Protein AF-A0A1E7FS14-F1 (afdb_monomer)

Structure (mmCIF, N/CA/C/O backbone):
data_AF-A0A1E7FS14-F1
#
_entry.id   AF-A0A1E7FS14-F1
#
loop_
_atom_site.group_PDB
_atom_site.id
_atom_site.type_symbol
_atom_site.label_atom_id
_atom_site.label_alt_id
_atom_site.label_comp_id
_atom_site.label_asym_id
_atom_site.label_entity_id
_atom_site.label_seq_id
_atom_site.pdbx_PDB_ins_code
_atom_site.Cartn_x
_atom_site.Cartn_y
_atom_site.Cartn_z
_atom_site.occupancy
_atom_site.B_iso_or_equiv
_atom_site.auth_seq_id
_atom_site.auth_comp_id
_atom_site.auth_asym_id
_atom_site.auth_atom_id
_atom_site.pdbx_PDB_model_num
ATOM 1 N N . TYR A 1 1 ? -4.850 -0.710 11.994 1.00 98.38 1 TYR A N 1
ATOM 2 C CA . TYR A 1 1 ? -4.415 -1.895 11.230 1.00 98.38 1 TYR A CA 1
ATOM 3 C C . TYR A 1 1 ? -3.418 -1.477 10.172 1.00 98.38 1 TYR A C 1
ATOM 5 O O . TYR A 1 1 ? -3.602 -0.432 9.563 1.00 98.38 1 TYR A O 1
ATOM 13 N N . LEU A 1 2 ? -2.357 -2.251 9.982 1.00 98.69 2 LEU A N 1
ATOM 14 C CA . LEU A 1 2 ? -1.350 -2.025 8.952 1.00 98.69 2 LEU A CA 1
ATOM 15 C C . LEU A 1 2 ? -1.555 -3.038 7.838 1.00 98.69 2 LEU A C 1
ATOM 17 O O . LEU A 1 2 ? -1.644 -4.230 8.117 1.00 98.69 2 LEU A O 1
ATOM 21 N N . LEU A 1 3 ? -1.605 -2.561 6.601 1.00 98.88 3 LEU A N 1
ATOM 22 C CA . LEU A 1 3 ? -1.538 -3.390 5.406 1.00 98.88 3 LEU A CA 1
ATOM 23 C C . LEU A 1 3 ? -0.178 -3.167 4.749 1.00 98.88 3 LEU A C 1
ATOM 25 O O . LEU A 1 3 ? 0.134 -2.035 4.377 1.00 98.88 3 LEU A O 1
ATOM 29 N N . ARG A 1 4 ? 0.618 -4.228 4.611 1.00 98.88 4 ARG A N 1
ATOM 30 C CA . ARG A 1 4 ? 1.901 -4.211 3.894 1.00 98.88 4 ARG A CA 1
ATOM 31 C C . ARG A 1 4 ? 1.795 -4.967 2.586 1.00 98.88 4 ARG A C 1
ATOM 33 O O . ARG A 1 4 ? 1.181 -6.0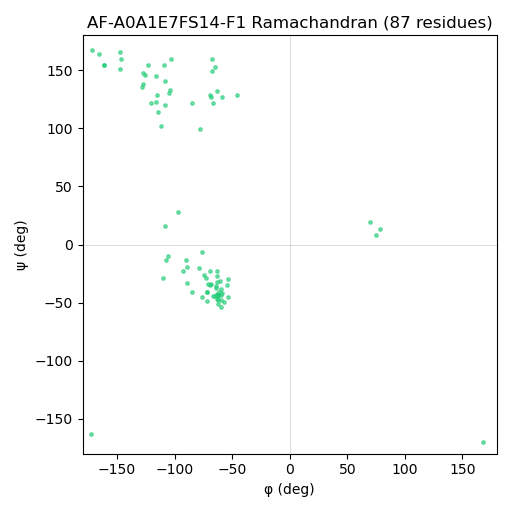27 2.559 1.00 98.88 4 ARG A O 1
ATOM 40 N N . TYR A 1 5 ? 2.428 -4.437 1.547 1.00 98.75 5 TYR A N 1
ATOM 41 C CA . TYR A 1 5 ? 2.567 -5.061 0.234 1.00 98.75 5 TYR A CA 1
ATOM 42 C C . TYR A 1 5 ? 4.022 -5.352 -0.092 1.00 98.75 5 TYR A C 1
ATOM 44 O O . TYR A 1 5 ? 4.882 -4.520 0.188 1.00 98.75 5 TYR A O 1
ATOM 52 N N . ASP A 1 6 ? 4.237 -6.462 -0.790 1.00 98.44 6 ASP A N 1
ATOM 53 C CA . ASP A 1 6 ? 5.451 -6.760 -1.544 1.00 98.44 6 ASP A CA 1
ATOM 54 C C . ASP A 1 6 ? 5.171 -6.555 -3.035 1.00 98.44 6 ASP A C 1
ATOM 56 O O . ASP A 1 6 ? 4.149 -7.015 -3.550 1.00 98.44 6 ASP A O 1
ATOM 60 N N . TYR A 1 7 ? 6.062 -5.860 -3.737 1.00 98.31 7 TYR A N 1
ATOM 61 C CA . TYR A 1 7 ? 5.948 -5.616 -5.172 1.00 98.31 7 TYR A CA 1
ATOM 62 C C . TYR A 1 7 ? 6.877 -6.504 -6.001 1.00 98.31 7 TYR A C 1
ATOM 64 O O . TYR A 1 7 ? 7.888 -7.024 -5.530 1.00 98.31 7 TYR A O 1
ATOM 72 N N . ILE A 1 8 ? 6.537 -6.648 -7.280 1.00 97.44 8 ILE A N 1
ATOM 73 C CA . ILE A 1 8 ? 7.437 -7.197 -8.300 1.00 97.44 8 ILE A CA 1
ATOM 74 C C . ILE A 1 8 ? 8.665 -6.289 -8.538 1.00 97.44 8 ILE A C 1
ATOM 76 O O . ILE A 1 8 ? 8.565 -5.069 -8.381 1.00 97.44 8 ILE A O 1
ATOM 80 N N . PRO A 1 9 ? 9.818 -6.836 -8.975 1.00 93.50 9 PRO A N 1
ATOM 81 C CA . PRO A 1 9 ? 11.034 -6.047 -9.210 1.00 93.50 9 PRO A CA 1
ATOM 82 C C . PRO A 1 9 ? 10.897 -4.934 -10.267 1.00 93.50 9 PRO A C 1
ATOM 84 O O . PRO A 1 9 ? 11.538 -3.893 -10.157 1.00 93.50 9 PRO A O 1
ATOM 87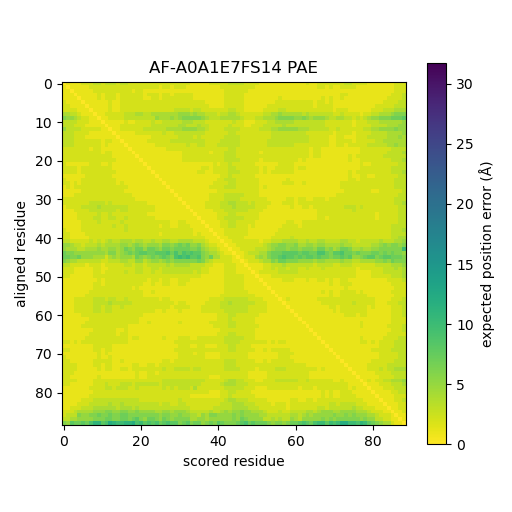 N N . ASP A 1 10 ? 10.057 -5.129 -11.286 1.00 93.44 10 ASP A N 1
ATOM 88 C CA . ASP A 1 10 ? 9.809 -4.217 -12.414 1.00 93.44 10 ASP A CA 1
ATOM 89 C C . ASP A 1 10 ? 8.562 -3.333 -12.211 1.00 93.44 10 ASP A C 1
ATOM 91 O O . ASP A 1 10 ? 7.920 -2.879 -13.164 1.00 93.44 10 ASP A O 1
ATOM 95 N N . VAL A 1 11 ? 8.220 -3.047 -10.948 1.00 96.62 11 VAL A N 1
ATOM 96 C CA . VAL A 1 11 ? 6.977 -2.361 -10.564 1.00 96.62 11 VAL A CA 1
ATOM 97 C C . VAL A 1 11 ? 6.765 -1.017 -11.256 1.00 96.62 11 VAL A C 1
ATOM 99 O O . VAL A 1 11 ? 5.624 -0.676 -11.549 1.00 96.62 11 VAL A O 1
ATOM 102 N N . LEU A 1 12 ? 7.817 -0.238 -11.531 1.00 95.56 12 LEU A N 1
ATOM 103 C CA . LEU A 1 12 ? 7.657 1.086 -12.143 1.00 95.56 12 LEU A CA 1
ATOM 104 C C . LEU A 1 12 ? 7.034 1.007 -13.539 1.00 95.56 12 LEU A C 1
ATOM 106 O O . LEU A 1 12 ? 6.132 1.782 -13.820 1.00 95.56 12 LEU A O 1
ATOM 110 N N . GLU A 1 13 ? 7.468 0.059 -14.368 1.00 94.88 13 GLU A N 1
ATOM 111 C CA . GLU A 1 13 ? 6.946 -0.119 -15.727 1.00 94.88 13 GLU A CA 1
ATOM 112 C C . GLU A 1 13 ? 5.570 -0.794 -15.703 1.00 94.88 13 GLU A C 1
ATOM 114 O O . GLU A 1 13 ? 4.631 -0.367 -16.374 1.00 94.88 13 GLU A O 1
ATOM 119 N N . LYS A 1 14 ? 5.422 -1.852 -14.898 1.00 96.75 14 LYS A N 1
ATOM 120 C CA . LYS A 1 14 ? 4.214 -2.686 -14.908 1.00 96.75 14 LYS A CA 1
ATOM 121 C C . LYS A 1 14 ? 3.009 -2.033 -14.243 1.00 96.75 14 LYS A C 1
ATOM 123 O O . LYS A 1 14 ? 1.876 -2.371 -14.581 1.00 96.75 14 LYS A O 1
ATOM 128 N N . ARG A 1 15 ? 3.223 -1.114 -13.296 1.00 96.94 15 ARG A N 1
ATOM 129 C CA . ARG A 1 15 ? 2.126 -0.492 -12.541 1.00 96.94 15 ARG A CA 1
ATOM 130 C C . ARG A 1 15 ? 1.404 0.615 -13.297 1.00 96.94 15 ARG A C 1
ATOM 132 O O . ARG A 1 15 ? 0.295 0.959 -12.900 1.00 96.94 15 ARG A O 1
ATOM 139 N N . ASP A 1 16 ? 2.024 1.204 -14.319 1.00 96.88 16 ASP A N 1
ATOM 140 C CA . ASP A 1 16 ? 1.539 2.438 -14.948 1.00 96.88 16 ASP A CA 1
ATOM 141 C C . ASP A 1 16 ? 0.072 2.367 -15.410 1.00 96.88 16 ASP A C 1
ATOM 143 O O . ASP A 1 16 ? -0.689 3.268 -15.046 1.00 96.88 16 ASP A O 1
ATOM 147 N N . PRO A 1 17 ? -0.396 1.289 -16.073 1.00 97.88 17 PRO A N 1
ATOM 148 C CA . PRO A 1 17 ? -1.802 1.163 -16.469 1.00 97.88 17 PRO A CA 1
ATOM 149 C C . PRO A 1 17 ? -2.791 1.107 -15.294 1.00 97.88 17 PRO A C 1
ATOM 151 O O . PRO A 1 17 ? -3.971 1.400 -15.459 1.00 97.88 17 PRO A O 1
ATOM 154 N N . TYR A 1 18 ? -2.327 0.713 -14.106 1.00 98.44 18 TYR A N 1
ATOM 155 C CA . TYR A 1 18 ? -3.163 0.441 -12.931 1.00 98.44 18 TYR A CA 1
ATOM 156 C C . TYR A 1 18 ? -3.036 1.514 -11.847 1.00 98.44 18 TYR A C 1
ATOM 158 O O . TYR A 1 18 ? -3.841 1.568 -10.915 1.00 98.44 18 TYR A O 1
ATOM 166 N N . ARG A 1 19 ? -2.022 2.379 -11.958 1.00 97.88 19 ARG A N 1
ATOM 167 C CA . ARG A 1 19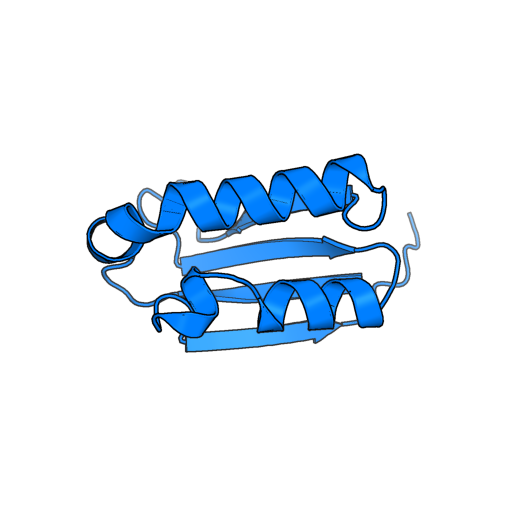 ? -1.640 3.348 -10.928 1.00 97.88 19 ARG A CA 1
ATOM 168 C C . ARG A 1 19 ? -2.747 4.339 -10.614 1.00 97.88 19 ARG A C 1
ATOM 170 O O . ARG A 1 19 ? -2.948 4.670 -9.448 1.00 97.88 19 ARG A O 1
ATOM 177 N N . GLU A 1 20 ? -3.457 4.813 -11.631 1.00 98.44 20 GLU A N 1
ATOM 178 C CA . GLU A 1 20 ? -4.569 5.740 -11.432 1.00 98.44 20 GLU A CA 1
ATOM 179 C C . GLU A 1 20 ? -5.690 5.091 -10.611 1.00 98.44 20 GLU A C 1
ATOM 181 O O . GLU A 1 20 ? -6.136 5.677 -9.626 1.00 98.44 20 GLU A O 1
ATOM 186 N N . GLY A 1 21 ? -6.077 3.858 -10.953 1.00 98.56 21 GLY A N 1
ATOM 187 C CA . GLY A 1 21 ? -7.099 3.104 -10.225 1.00 98.56 21 GLY A CA 1
ATOM 188 C C . GLY A 1 21 ? -6.696 2.812 -8.778 1.00 98.56 21 GLY A C 1
ATOM 189 O O . GLY A 1 21 ? -7.485 3.047 -7.867 1.00 98.56 21 GLY A O 1
ATOM 190 N N . HIS A 1 22 ? -5.449 2.387 -8.556 1.00 98.50 22 HIS A N 1
ATOM 191 C CA . HIS A 1 22 ? -4.882 2.171 -7.221 1.00 98.50 22 HIS A CA 1
ATOM 192 C C . HIS A 1 22 ? -4.951 3.440 -6.354 1.00 98.50 22 HIS A C 1
ATOM 194 O O . HIS A 1 22 ? -5.464 3.423 -5.236 1.00 98.50 22 HIS A O 1
ATOM 200 N N . LEU A 1 23 ? -4.499 4.581 -6.888 1.00 98.44 23 LEU A N 1
ATOM 201 C CA . LEU A 1 23 ? -4.548 5.855 -6.165 1.00 98.44 23 LEU A CA 1
ATOM 202 C C . LEU A 1 23 ? -5.982 6.365 -5.971 1.00 98.44 23 LEU A C 1
ATOM 204 O O . LEU A 1 23 ? -6.267 7.000 -4.957 1.00 98.44 23 LEU A O 1
ATOM 208 N N . GLY A 1 24 ? -6.875 6.120 -6.931 1.00 98.69 24 GLY A N 1
ATOM 209 C CA . GLY A 1 24 ? -8.296 6.444 -6.828 1.00 98.69 24 GLY A CA 1
ATOM 210 C C . GLY A 1 24 ? -8.968 5.688 -5.685 1.00 98.69 24 GLY A C 1
ATOM 211 O O . GLY A 1 24 ? -9.614 6.313 -4.846 1.00 98.69 24 GLY A O 1
ATOM 212 N N . LEU A 1 25 ? -8.734 4.376 -5.600 1.00 98.69 25 LEU A N 1
ATOM 213 C CA . LEU A 1 25 ? -9.228 3.528 -4.516 1.00 98.69 25 LEU A CA 1
ATOM 214 C C . LEU A 1 25 ? -8.700 4.006 -3.156 1.00 98.69 25 LEU A C 1
ATOM 216 O O . LEU A 1 25 ? -9.480 4.212 -2.230 1.00 98.69 25 LEU A O 1
ATOM 220 N N . ALA A 1 26 ? -7.394 4.269 -3.040 1.00 98.50 26 ALA A N 1
ATOM 221 C CA . ALA A 1 26 ? -6.801 4.746 -1.787 1.00 98.50 26 ALA A CA 1
ATOM 222 C C . ALA A 1 26 ? -7.427 6.070 -1.326 1.00 98.50 26 ALA A C 1
ATOM 224 O O . ALA A 1 26 ? -7.746 6.241 -0.151 1.00 98.50 26 ALA A O 1
ATOM 225 N N . LYS A 1 27 ? -7.661 6.999 -2.262 1.00 98.69 27 LYS A N 1
ATOM 226 C CA . LYS A 1 27 ? -8.327 8.277 -1.974 1.00 98.69 27 LYS A CA 1
ATOM 227 C C . LYS A 1 27 ? -9.769 8.099 -1.503 1.00 98.69 27 LYS A C 1
ATOM 229 O O . LYS A 1 27 ? -10.183 8.854 -0.632 1.00 98.69 27 LYS A O 1
ATOM 234 N N . GLN A 1 28 ? -10.517 7.139 -2.052 1.00 98.75 28 GLN A N 1
ATOM 235 C CA . GLN A 1 28 ? -11.882 6.843 -1.602 1.00 98.75 28 GLN A CA 1
ATOM 236 C C . GLN A 1 28 ? -11.888 6.380 -0.143 1.00 98.75 28 GLN A C 1
ATOM 238 O O . GLN A 1 28 ? -12.552 6.995 0.682 1.00 98.75 28 GLN A O 1
ATOM 243 N N . PHE A 1 29 ? -11.058 5.394 0.207 1.00 98.69 29 PHE A N 1
ATOM 244 C CA . PHE A 1 29 ? -10.967 4.903 1.588 1.00 98.69 29 PHE A CA 1
ATOM 245 C C . PHE A 1 29 ? -10.470 5.978 2.569 1.00 98.69 29 PHE A C 1
ATOM 247 O O . PHE A 1 29 ? -10.889 6.005 3.725 1.00 98.69 29 PHE A O 1
ATOM 254 N N . ILE A 1 30 ? -9.597 6.889 2.120 1.00 98.56 30 ILE A N 1
ATOM 255 C CA . ILE A 1 30 ? -9.195 8.055 2.920 1.00 98.56 30 ILE A CA 1
ATOM 256 C C . ILE A 1 30 ? -10.367 9.021 3.123 1.00 98.56 30 ILE A C 1
ATOM 258 O O . ILE A 1 30 ? -10.580 9.494 4.238 1.00 98.56 30 ILE A O 1
ATOM 262 N N . ALA A 1 31 ? -11.138 9.312 2.074 1.00 98.50 31 ALA A N 1
ATOM 263 C CA . ALA A 1 31 ? -12.302 10.191 2.163 1.00 98.50 31 ALA A CA 1
ATOM 264 C C . ALA A 1 31 ? -13.402 9.618 3.073 1.00 98.50 31 ALA A C 1
ATOM 266 O O . ALA A 1 31 ? -14.031 10.371 3.815 1.00 98.50 31 ALA A O 1
ATOM 267 N N . ASP A 1 32 ? -13.576 8.297 3.064 1.00 98.25 32 ASP A N 1
ATOM 268 C CA . ASP A 1 32 ? -14.516 7.578 3.929 1.00 98.25 32 ASP A CA 1
ATOM 269 C C . ASP A 1 32 ? -14.012 7.447 5.380 1.00 98.25 32 ASP A C 1
ATOM 271 O O . ASP A 1 32 ? -14.738 6.984 6.260 1.00 98.25 32 ASP A O 1
ATOM 275 N N . GLY A 1 33 ? -12.768 7.856 5.650 1.00 98.44 33 GLY A N 1
ATOM 276 C CA . GLY A 1 33 ? -12.150 7.814 6.974 1.00 98.44 33 GLY A CA 1
ATOM 277 C C . GLY A 1 33 ? -11.733 6.417 7.434 1.00 98.44 33 GLY A C 1
ATOM 278 O O . GLY A 1 33 ? -11.337 6.260 8.587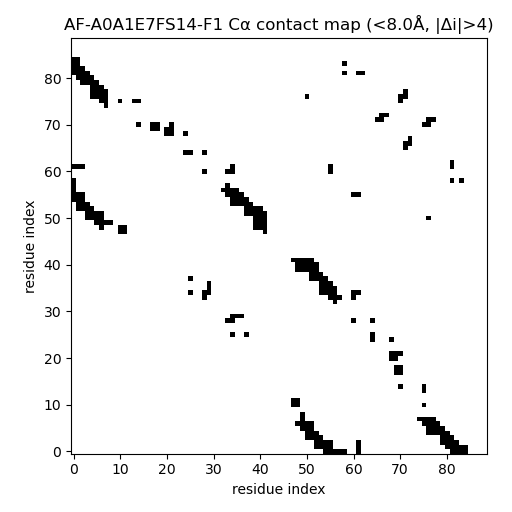 1.00 98.44 33 GLY A O 1
ATOM 279 N N . THR A 1 34 ? -11.796 5.409 6.559 1.00 98.56 34 THR A N 1
ATOM 280 C CA . THR A 1 34 ? -11.429 4.020 6.876 1.00 98.56 34 THR A CA 1
ATOM 281 C C . THR A 1 34 ? -9.950 3.721 6.623 1.00 98.56 34 THR A C 1
ATOM 283 O O . THR A 1 34 ? -9.389 2.791 7.208 1.00 98.56 34 THR A O 1
ATOM 286 N N . CYS A 1 35 ? -9.281 4.545 5.811 1.00 98.69 35 CYS A N 1
ATOM 287 C CA . CYS A 1 35 ? -7.827 4.592 5.657 1.00 98.69 35 CYS A CA 1
ATOM 288 C C . CYS A 1 35 ? -7.290 5.943 6.146 1.00 98.69 35 CYS A C 1
ATOM 290 O O . CYS A 1 35 ? -7.733 6.997 5.711 1.00 98.69 35 CYS A O 1
ATOM 292 N N . LEU A 1 36 ? -6.294 5.932 7.025 1.00 98.25 36 LEU A N 1
ATOM 293 C CA . LEU A 1 36 ? -5.673 7.142 7.562 1.00 98.25 36 LEU A CA 1
ATOM 294 C C . LEU A 1 36 ? -4.573 7.675 6.637 1.00 98.25 36 LEU A C 1
ATOM 296 O O . LEU A 1 36 ? -4.451 8.883 6.443 1.00 98.25 36 LEU A O 1
ATOM 300 N N . SER A 1 37 ? -3.756 6.785 6.070 1.00 98.31 37 SER A N 1
ATOM 301 C CA . SER A 1 37 ? -2.676 7.139 5.144 1.00 98.31 37 SER A CA 1
ATOM 302 C C . SER A 1 37 ? -2.147 5.911 4.405 1.00 98.31 37 SER A C 1
ATOM 304 O O . SER A 1 37 ? -2.367 4.773 4.823 1.00 98.31 37 SER A O 1
ATOM 306 N N . GLY A 1 38 ? -1.418 6.141 3.314 1.00 98.19 38 GLY A N 1
ATOM 307 C CA . GLY A 1 38 ? -0.704 5.086 2.607 1.00 98.19 38 GLY A CA 1
ATOM 308 C C . GLY A 1 38 ? 0.387 5.618 1.691 1.00 98.19 38 GLY A C 1
ATOM 309 O O . GLY A 1 38 ? 0.326 6.762 1.235 1.00 98.19 38 GLY A O 1
ATOM 310 N N . GLY A 1 39 ? 1.399 4.795 1.426 1.00 97.94 39 GLY A N 1
ATOM 311 C CA . GLY A 1 39 ? 2.525 5.178 0.582 1.00 97.94 39 GLY A CA 1
ATOM 312 C C . GLY A 1 39 ? 3.477 4.027 0.254 1.00 97.94 39 GLY A C 1
ATOM 313 O O . GLY A 1 39 ? 3.391 2.958 0.860 1.00 97.94 39 GLY A O 1
ATOM 314 N N . PRO A 1 40 ? 4.380 4.225 -0.724 1.00 97.69 40 PRO A N 1
ATOM 315 C CA . PRO A 1 40 ? 5.378 3.227 -1.089 1.00 97.69 40 PRO A CA 1
ATOM 316 C C . PRO A 1 40 ? 6.401 3.015 0.036 1.00 97.69 40 PRO A C 1
ATOM 318 O O . PRO A 1 40 ? 6.744 3.950 0.758 1.00 97.69 40 PRO A O 1
ATOM 321 N N . THR A 1 41 ? 6.926 1.797 0.135 1.00 97.94 41 THR A N 1
ATOM 322 C CA . THR A 1 41 ? 8.003 1.409 1.054 1.00 97.94 41 THR A CA 1
ATOM 323 C C . THR A 1 41 ? 9.187 0.825 0.294 1.00 97.94 41 THR A C 1
ATOM 325 O O . THR A 1 41 ? 9.038 0.290 -0.809 1.00 97.94 41 THR A O 1
ATOM 328 N N . GLY A 1 42 ? 10.364 0.930 0.901 1.00 95.69 42 GLY A N 1
ATOM 329 C CA . GLY A 1 42 ? 11.627 0.418 0.390 1.00 95.69 42 GLY A CA 1
ATOM 330 C C . GLY A 1 42 ? 12.797 0.972 1.193 1.00 95.69 42 GLY A C 1
ATOM 331 O O . GLY A 1 42 ? 12.600 1.585 2.246 1.00 95.69 42 GLY A O 1
ATOM 332 N N . ASP A 1 43 ? 14.005 0.734 0.694 1.00 94.50 43 ASP A N 1
ATOM 333 C CA . ASP A 1 43 ? 15.228 1.183 1.349 1.00 94.50 43 ASP A CA 1
ATOM 334 C C . ASP A 1 43 ? 15.368 2.711 1.335 1.00 94.50 43 ASP A C 1
ATOM 336 O O . ASP A 1 43 ? 14.764 3.434 0.539 1.00 94.50 43 ASP A O 1
ATOM 340 N N . VAL A 1 44 ? 16.199 3.229 2.236 1.00 92.94 44 VAL A N 1
ATOM 341 C CA . VAL A 1 44 ? 16.479 4.665 2.314 1.00 92.94 44 VAL A CA 1
ATOM 342 C C . VAL A 1 44 ? 17.054 5.157 0.983 1.00 92.94 44 VAL A C 1
ATOM 344 O O . VAL A 1 44 ? 18.043 4.623 0.492 1.00 92.94 44 VAL A O 1
ATOM 347 N N . GLY A 1 45 ? 16.445 6.202 0.414 1.00 91.94 45 GLY A N 1
ATOM 348 C CA . GLY A 1 45 ? 16.861 6.757 -0.880 1.00 91.94 45 GLY A CA 1
ATOM 349 C C . GLY A 1 45 ? 16.391 5.954 -2.097 1.00 91.94 45 GLY A C 1
ATOM 350 O O . GLY A 1 45 ? 16.885 6.188 -3.193 1.00 91.94 45 GLY A O 1
ATOM 351 N N . MET A 1 46 ? 15.449 5.025 -1.915 1.00 91.50 46 MET A N 1
ATOM 352 C CA . MET A 1 46 ? 14.822 4.236 -2.977 1.00 91.50 46 MET A CA 1
ATOM 353 C C . MET A 1 46 ? 14.388 5.059 -4.204 1.00 91.50 46 MET A C 1
ATOM 355 O O . MET A 1 46 ? 13.608 6.006 -4.103 1.00 91.50 46 MET A O 1
ATOM 359 N N . GLU A 1 47 ? 14.809 4.612 -5.386 1.00 93.06 47 GLU A N 1
ATOM 360 C CA . GLU A 1 47 ? 14.230 5.039 -6.669 1.00 93.06 47 GLU A CA 1
ATOM 361 C C . GLU A 1 47 ? 13.059 4.131 -7.082 1.00 93.06 47 GLU A C 1
ATOM 363 O O . GLU A 1 47 ? 12.073 4.584 -7.668 1.00 93.06 47 GLU A O 1
ATOM 368 N N . ILE A 1 48 ? 13.142 2.843 -6.725 1.00 95.06 48 ILE A N 1
ATOM 369 C CA . ILE A 1 48 ? 12.158 1.808 -7.052 1.00 95.06 48 ILE A CA 1
ATOM 370 C C . ILE A 1 48 ? 11.527 1.285 -5.753 1.00 95.06 48 ILE A C 1
ATOM 372 O O . ILE A 1 48 ? 12.246 0.799 -4.879 1.00 95.06 48 ILE A O 1
ATOM 376 N N . PRO A 1 49 ? 10.193 1.356 -5.602 1.00 97.00 49 PRO A N 1
ATOM 377 C CA . PRO A 1 49 ? 9.492 0.741 -4.481 1.00 97.00 49 PRO A CA 1
ATOM 378 C C . PRO A 1 49 ? 9.6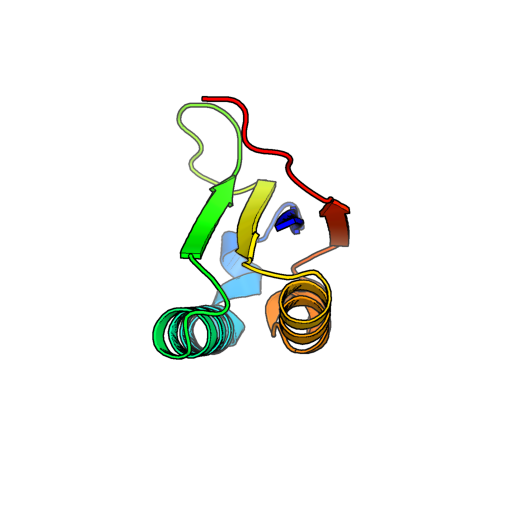04 -0.775 -4.44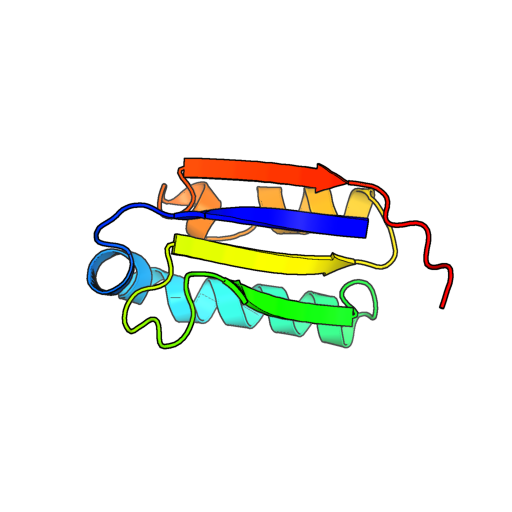3 1.00 97.00 49 PRO A C 1
ATOM 380 O O . PRO A 1 49 ? 9.327 -1.427 -5.440 1.00 97.00 49 PRO A O 1
ATOM 383 N N . SER A 1 50 ? 9.924 -1.329 -3.274 1.00 97.25 50 SER A N 1
ATOM 384 C CA . SER A 1 50 ? 9.805 -2.770 -3.021 1.00 97.25 50 SER A CA 1
ATOM 385 C C . SER A 1 50 ? 8.430 -3.149 -2.472 1.00 97.25 50 SER A C 1
ATOM 387 O O . SER A 1 50 ? 8.083 -4.325 -2.464 1.00 97.25 50 SER A O 1
ATOM 389 N N . GLY A 1 51 ? 7.631 -2.168 -2.044 1.00 98.06 51 GLY A N 1
ATOM 390 C CA . GLY A 1 51 ? 6.311 -2.412 -1.481 1.00 98.06 51 GLY A CA 1
ATOM 391 C C . GLY A 1 51 ? 5.499 -1.148 -1.226 1.00 98.06 51 GLY A C 1
ATOM 392 O O . GLY A 1 51 ? 5.802 -0.060 -1.733 1.00 98.06 51 GLY A O 1
ATOM 393 N N . ALA A 1 52 ? 4.468 -1.294 -0.401 1.00 98.62 52 ALA A N 1
ATOM 394 C CA . ALA A 1 52 ? 3.708 -0.189 0.169 1.00 98.62 52 ALA A CA 1
ATOM 395 C C . ALA A 1 52 ? 3.202 -0.518 1.576 1.00 98.62 52 ALA A C 1
ATOM 397 O O . ALA A 1 52 ? 3.085 -1.682 1.959 1.00 98.62 52 ALA A O 1
ATOM 398 N N . LEU A 1 53 ? 2.878 0.530 2.329 1.00 98.75 53 LEU A N 1
ATOM 399 C CA . LEU A 1 53 ? 2.250 0.454 3.640 1.00 98.75 53 LEU A CA 1
ATOM 400 C C . LEU A 1 53 ? 1.019 1.355 3.659 1.00 98.75 53 LEU A C 1
ATOM 402 O O . LEU A 1 53 ? 1.090 2.509 3.235 1.00 98.75 53 LEU A O 1
ATOM 406 N N . PHE A 1 54 ? -0.075 0.841 4.206 1.00 98.81 54 PHE A N 1
ATOM 407 C CA . PHE A 1 54 ? -1.307 1.581 4.460 1.00 98.81 54 PHE A CA 1
ATOM 408 C C . PHE A 1 54 ? -1.741 1.406 5.916 1.00 98.81 54 PHE A C 1
ATOM 410 O O . PHE A 1 54 ? -1.528 0.349 6.515 1.00 98.81 54 PHE A O 1
ATOM 417 N N . ILE A 1 55 ? -2.370 2.438 6.476 1.00 98.69 55 ILE A N 1
ATOM 418 C CA . ILE A 1 55 ? -2.888 2.455 7.845 1.00 98.69 55 ILE A CA 1
ATOM 419 C C . ILE A 1 55 ? -4.412 2.555 7.783 1.00 98.69 55 ILE A C 1
ATOM 421 O O . ILE A 1 55 ? -4.942 3.579 7.372 1.00 98.69 55 ILE A O 1
ATOM 425 N N . PHE A 1 56 ? -5.112 1.517 8.230 1.00 98.75 56 PHE A N 1
ATOM 426 C CA . PHE A 1 56 ? -6.576 1.442 8.274 1.00 98.75 56 PHE A CA 1
ATOM 427 C C . PHE A 1 56 ? -7.115 1.508 9.703 1.00 98.75 56 PHE A C 1
ATOM 429 O O . PHE A 1 56 ? -6.439 1.100 10.655 1.00 98.75 56 PHE A O 1
ATOM 436 N N . THR A 1 57 ? -8.353 1.973 9.852 1.00 98.19 57 THR A N 1
ATOM 437 C CA . THR A 1 57 ? -9.061 2.044 11.141 1.00 98.19 57 THR A CA 1
ATOM 438 C C . THR A 1 57 ? -9.501 0.679 11.657 1.00 98.19 57 THR A C 1
ATOM 440 O O . THR A 1 57 ? -9.550 0.467 12.865 1.00 98.19 57 THR A O 1
ATOM 443 N N . ASP A 1 58 ? -9.766 -0.267 10.759 1.00 98.31 58 ASP A N 1
ATOM 444 C CA . ASP A 1 58 ? -10.255 -1.607 11.079 1.00 98.31 58 ASP A CA 1
ATOM 445 C C . ASP A 1 58 ? -9.731 -2.661 10.081 1.00 98.31 58 ASP A C 1
ATOM 447 O O . ASP A 1 58 ? -9.179 -2.335 9.025 1.00 98.31 58 ASP A O 1
ATOM 451 N N . ALA A 1 59 ? -9.862 -3.940 10.444 1.00 98.38 59 ALA A N 1
ATOM 452 C CA . ALA A 1 59 ? -9.361 -5.056 9.643 1.00 98.38 59 ALA A CA 1
ATOM 453 C C . ALA A 1 59 ? -10.163 -5.284 8.354 1.00 98.38 59 ALA A C 1
ATOM 455 O O . ALA A 1 59 ? -9.593 -5.711 7.351 1.00 98.38 59 ALA A O 1
ATOM 456 N N . GLU A 1 60 ? -11.473 -5.039 8.376 1.00 98.69 60 GLU A N 1
ATOM 457 C CA . GLU A 1 60 ? -12.355 -5.329 7.244 1.00 98.69 60 GLU A CA 1
ATOM 458 C C . GLU A 1 60 ? -12.117 -4.339 6.105 1.00 98.69 60 GLU A C 1
ATOM 460 O O . GLU A 1 60 ? -11.986 -4.752 4.956 1.00 98.69 60 GLU A O 1
ATOM 465 N N . SER A 1 61 ? -11.923 -3.062 6.427 1.00 98.69 61 SER A N 1
ATOM 466 C CA . SER A 1 61 ? -11.516 -2.028 5.477 1.00 98.69 61 SER A CA 1
ATOM 467 C C . SER A 1 61 ? -10.171 -2.355 4.820 1.00 98.69 61 SER A C 1
ATOM 469 O O . SER A 1 61 ? -10.048 -2.261 3.599 1.00 98.69 61 SER A O 1
ATOM 471 N N . ALA A 1 62 ? -9.180 -2.826 5.589 1.00 98.75 62 ALA A N 1
ATOM 472 C CA . ALA A 1 62 ? -7.887 -3.247 5.039 1.00 98.75 62 ALA A CA 1
ATOM 473 C C . ALA A 1 62 ? -8.020 -4.444 4.077 1.00 98.75 62 ALA A C 1
ATOM 475 O O . ALA A 1 62 ? -7.423 -4.444 2.998 1.00 98.75 62 ALA A O 1
ATOM 476 N N . LYS A 1 63 ? -8.825 -5.454 4.440 1.00 98.75 63 LYS A N 1
ATOM 477 C CA . LYS A 1 63 ? -9.099 -6.624 3.587 1.00 98.75 63 LYS A CA 1
ATOM 478 C C . LYS A 1 63 ? -9.848 -6.230 2.316 1.00 98.75 63 LYS A C 1
ATOM 480 O O . LYS A 1 63 ? -9.488 -6.688 1.235 1.00 98.75 63 LYS A O 1
ATOM 485 N N . ALA A 1 64 ? -10.866 -5.380 2.438 1.00 98.75 64 ALA A N 1
ATOM 486 C CA . ALA A 1 64 ? -11.667 -4.908 1.314 1.00 98.75 64 ALA A CA 1
ATOM 487 C C . ALA A 1 64 ? -10.823 -4.098 0.324 1.00 98.75 64 ALA A C 1
ATOM 489 O O . ALA A 1 64 ? -10.925 -4.314 -0.886 1.00 98.75 64 ALA A O 1
ATOM 490 N N . TYR A 1 65 ? -9.952 -3.223 0.837 1.00 98.75 65 TYR A N 1
ATOM 491 C CA . TYR A 1 65 ? -8.990 -2.490 0.025 1.00 98.75 65 TYR A CA 1
ATOM 492 C C . TYR A 1 65 ? -8.057 -3.451 -0.719 1.00 98.75 65 TYR A C 1
ATOM 494 O O . TYR A 1 65 ? -7.998 -3.411 -1.944 1.00 98.75 65 TYR A O 1
ATOM 502 N N . ALA A 1 66 ? -7.402 -4.379 -0.009 1.00 98.69 66 ALA A N 1
ATOM 503 C CA . ALA A 1 66 ? -6.481 -5.332 -0.628 1.00 98.69 66 ALA A CA 1
ATOM 504 C C . ALA A 1 66 ? -7.148 -6.225 -1.684 1.00 98.69 66 ALA A C 1
ATOM 506 O O . ALA A 1 66 ? -6.557 -6.481 -2.728 1.00 98.69 66 ALA A O 1
ATOM 507 N N . ALA A 1 67 ? -8.388 -6.659 -1.452 1.00 98.56 67 ALA A N 1
ATOM 508 C CA . ALA A 1 67 ? -9.143 -7.462 -2.411 1.00 98.56 67 ALA A CA 1
ATOM 509 C C . ALA A 1 67 ? -9.562 -6.682 -3.671 1.00 98.56 67 ALA A C 1
ATOM 511 O O . ALA A 1 67 ? -9.827 -7.296 -4.703 1.00 98.56 67 ALA A O 1
ATOM 512 N N . SER A 1 68 ? -9.634 -5.351 -3.589 1.00 98.50 68 SER A N 1
ATOM 513 C CA . SER A 1 68 ? -10.108 -4.480 -4.675 1.00 98.50 68 SER A CA 1
ATOM 514 C C . SER A 1 68 ? -8.982 -3.715 -5.374 1.00 98.50 68 SER A C 1
ATOM 516 O O . SER A 1 68 ? -9.222 -3.080 -6.401 1.00 98.50 68 SER A O 1
ATOM 518 N N . ASP A 1 69 ? -7.765 -3.744 -4.830 1.00 98.75 69 ASP A N 1
ATOM 519 C CA . ASP A 1 69 ? -6.637 -2.974 -5.341 1.00 98.75 69 ASP A CA 1
ATOM 520 C C . ASP A 1 69 ? -6.207 -3.477 -6.735 1.00 98.75 69 ASP A C 1
ATOM 522 O O . ASP A 1 69 ? -5.820 -4.644 -6.881 1.00 98.75 69 ASP A O 1
ATOM 526 N N . PRO A 1 70 ? -6.204 -2.615 -7.774 1.00 98.62 70 PRO A N 1
ATOM 527 C CA . PRO A 1 70 ? -5.721 -2.971 -9.104 1.00 98.62 70 PRO A CA 1
ATOM 528 C C . PRO A 1 70 ? -4.304 -3.548 -9.124 1.00 98.62 70 PRO A C 1
ATOM 530 O O . PRO A 1 70 ? -4.005 -4.375 -9.984 1.00 98.6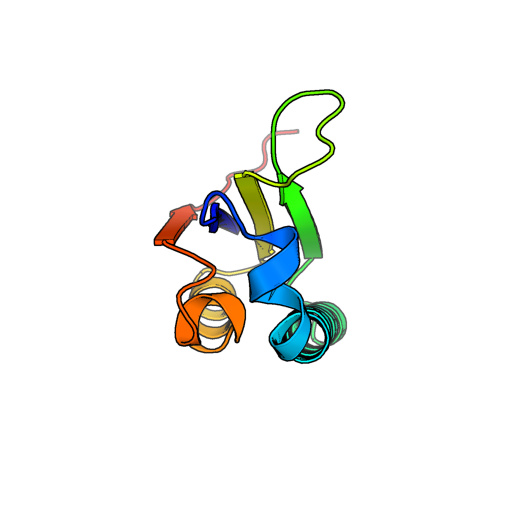2 70 PRO A O 1
ATOM 533 N N . TYR A 1 71 ? -3.430 -3.157 -8.196 1.00 98.62 71 TYR A N 1
ATOM 534 C CA . TYR A 1 71 ? -2.095 -3.738 -8.094 1.00 98.62 71 TYR A CA 1
ATOM 535 C C . TYR A 1 71 ? -2.122 -5.193 -7.615 1.00 98.62 71 TYR A C 1
ATOM 537 O O . TYR A 1 71 ? -1.325 -5.996 -8.095 1.00 98.62 71 TYR A O 1
ATOM 545 N N . VAL A 1 72 ? -3.047 -5.561 -6.727 1.00 98.56 72 VAL A N 1
ATOM 546 C CA . VAL A 1 72 ? -3.239 -6.955 -6.293 1.00 98.56 72 VAL A CA 1
ATOM 547 C C . VAL A 1 72 ? -3.861 -7.773 -7.420 1.00 98.56 72 VAL A C 1
ATOM 549 O O . VAL A 1 72 ? -3.335 -8.821 -7.790 1.00 98.56 72 VAL A O 1
ATOM 552 N N . LEU A 1 73 ? -4.933 -7.263 -8.031 1.00 98.44 73 LEU A N 1
ATOM 553 C CA . LEU A 1 73 ? -5.668 -7.968 -9.086 1.00 98.44 73 LEU A CA 1
ATOM 554 C C . LEU A 1 73 ? -4.832 -8.230 -10.349 1.00 98.44 73 LEU A C 1
ATOM 556 O O . LEU A 1 73 ? -5.096 -9.196 -11.062 1.00 98.44 73 LEU A O 1
ATOM 560 N N . ASN A 1 74 ? -3.827 -7.392 -10.620 1.00 98.31 74 ASN A N 1
ATOM 561 C CA . ASN A 1 74 ? -2.974 -7.497 -11.808 1.00 98.31 74 ASN A CA 1
ATOM 562 C C . ASN A 1 74 ? -1.544 -7.970 -11.495 1.00 98.31 74 ASN A C 1
ATOM 564 O O . ASN A 1 74 ? -0.654 -7.820 -12.330 1.00 98.31 74 ASN A O 1
ATOM 568 N N . GLY A 1 75 ? -1.311 -8.541 -10.307 1.00 97.44 75 GLY A N 1
ATOM 569 C CA . GLY A 1 75 ? -0.040 -9.188 -9.960 1.00 97.44 75 GLY A CA 1
ATOM 570 C C . GLY A 1 75 ? 1.149 -8.239 -9.788 1.00 97.44 75 GLY A C 1
ATOM 571 O O . GLY A 1 75 ? 2.292 -8.682 -9.844 1.00 97.44 75 GLY A O 1
ATOM 572 N N . ILE A 1 76 ? 0.898 -6.944 -9.577 1.00 98.50 76 ILE A N 1
ATOM 573 C CA . ILE A 1 76 ? 1.931 -5.982 -9.168 1.00 98.50 76 ILE A CA 1
ATOM 574 C C . ILE A 1 76 ? 2.323 -6.232 -7.711 1.00 98.50 76 ILE A C 1
ATOM 576 O O . ILE A 1 76 ? 3.506 -6.184 -7.376 1.00 98.50 76 ILE A O 1
ATOM 580 N N . VAL A 1 77 ? 1.332 -6.521 -6.862 1.00 98.56 77 VAL A N 1
ATOM 581 C CA . VAL A 1 77 ? 1.535 -7.024 -5.500 1.00 98.56 77 VAL A CA 1
ATOM 582 C C . VAL A 1 77 ? 1.699 -8.538 -5.553 1.00 98.56 77 VAL A C 1
ATOM 584 O O . VAL A 1 77 ? 0.806 -9.244 -6.018 1.00 98.56 77 VAL A O 1
ATOM 587 N N . THR A 1 78 ? 2.824 -9.040 -5.053 1.00 97.44 78 THR A N 1
ATOM 588 C CA . THR A 1 78 ? 3.138 -10.477 -4.988 1.00 97.44 78 THR A CA 1
ATOM 589 C C . THR A 1 78 ? 2.727 -11.108 -3.660 1.00 97.44 78 THR A C 1
ATOM 591 O O . THR A 1 78 ? 2.492 -12.314 -3.598 1.00 97.44 78 THR A O 1
ATOM 594 N N . GLY A 1 79 ? 2.596 -10.297 -2.610 1.00 97.25 79 GLY A N 1
ATOM 595 C CA . GLY A 1 79 ? 2.193 -10.716 -1.273 1.00 97.25 79 GLY A CA 1
ATOM 596 C C . GLY A 1 79 ? 1.699 -9.537 -0.441 1.00 97.25 79 GLY A C 1
ATOM 597 O O . GLY A 1 79 ? 2.047 -8.386 -0.706 1.00 97.25 79 GLY A O 1
ATOM 598 N N . HIS A 1 80 ? 0.848 -9.816 0.550 1.00 98.38 80 HIS A N 1
ATOM 599 C CA . HIS A 1 80 ? 0.428 -8.807 1.515 1.00 98.38 80 HIS A CA 1
ATOM 600 C C . HIS A 1 80 ? 0.167 -9.384 2.907 1.00 98.38 80 HIS A C 1
ATOM 602 O O . HIS A 1 80 ? -0.248 -10.536 3.041 1.00 98.38 80 HIS A O 1
ATOM 608 N N . THR A 1 81 ? 0.358 -8.562 3.940 1.00 98.62 81 THR A N 1
ATOM 609 C CA . THR A 1 81 ? -0.006 -8.884 5.330 1.00 98.62 81 THR A CA 1
ATOM 610 C C . 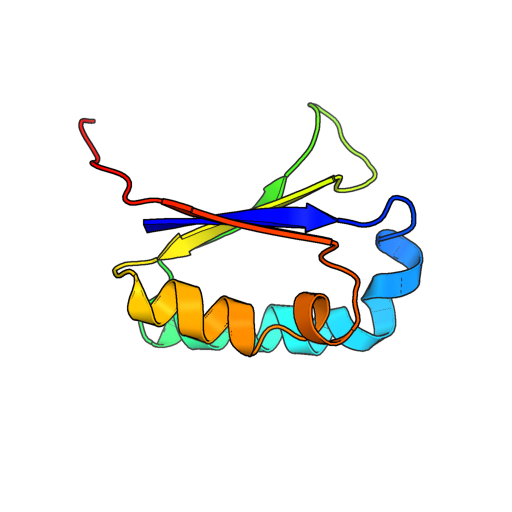THR A 1 81 ? -0.910 -7.810 5.918 1.00 98.62 81 THR A C 1
ATOM 612 O O . THR A 1 81 ? -0.772 -6.630 5.596 1.00 98.62 81 THR A O 1
ATOM 615 N N . ILE A 1 82 ? -1.844 -8.220 6.781 1.00 98.69 82 ILE A N 1
ATOM 616 C CA . ILE A 1 82 ? -2.694 -7.316 7.564 1.00 98.69 82 ILE A CA 1
ATOM 617 C C . ILE A 1 82 ? -2.454 -7.600 9.041 1.00 98.69 82 ILE A C 1
ATOM 619 O O . ILE A 1 82 ? -2.664 -8.721 9.501 1.00 98.69 82 ILE A O 1
ATOM 623 N N . GLU A 1 83 ? -2.041 -6.577 9.780 1.00 98.50 83 GLU A N 1
ATOM 624 C CA . GLU A 1 83 ? -1.674 -6.676 11.193 1.00 98.50 83 GLU A CA 1
ATOM 625 C C 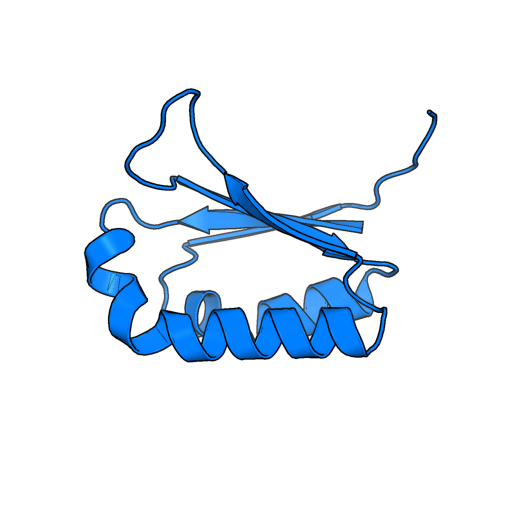. GLU A 1 83 ? -2.437 -5.639 12.022 1.00 98.50 83 GLU A C 1
ATOM 627 O O . GLU A 1 83 ? -2.589 -4.477 11.628 1.00 98.50 83 GLU A O 1
ATOM 632 N N . GLU A 1 84 ? -2.917 -6.035 13.200 1.00 98.12 84 GLU A N 1
ATOM 633 C CA . GLU A 1 84 ? -3.381 -5.063 14.187 1.00 98.12 84 GLU A CA 1
ATOM 634 C C . GLU A 1 84 ? -2.175 -4.285 14.725 1.00 98.12 84 GLU A C 1
ATOM 636 O O . GLU A 1 84 ? -1.180 -4.869 15.153 1.00 98.12 84 GLU A O 1
ATOM 641 N N . TRP A 1 85 ? -2.262 -2.954 14.705 1.00 97.19 85 TRP A N 1
ATOM 642 C CA . TRP A 1 85 ? -1.220 -2.090 15.249 1.00 97.19 85 TRP A CA 1
ATOM 643 C C . TRP A 1 85 ? -1.746 -1.377 16.479 1.00 97.19 85 TRP A C 1
ATOM 645 O O . TRP A 1 85 ? -2.509 -0.416 16.384 1.00 97.19 85 TRP A O 1
ATOM 655 N N . ASN A 1 86 ? -1.334 -1.897 17.631 1.00 93.88 86 ASN A N 1
ATOM 656 C CA . ASN A 1 86 ? -1.636 -1.328 18.932 1.00 93.88 86 ASN A CA 1
ATOM 657 C C . ASN A 1 86 ? -0.715 -0.130 19.167 1.00 93.88 86 ASN A C 1
ATOM 659 O O . ASN A 1 86 ? 0.462 -0.293 19.492 1.00 93.88 86 ASN A O 1
ATOM 663 N N . VAL A 1 87 ? -1.248 1.069 18.942 1.00 90.19 87 VAL A N 1
ATOM 664 C CA . VAL A 1 87 ? -0.520 2.329 19.120 1.00 90.19 87 VAL A CA 1
ATOM 665 C C . VAL A 1 87 ? -0.250 2.549 20.609 1.00 90.19 87 VAL A C 1
ATOM 667 O O . VAL A 1 87 ? -1.167 2.495 21.426 1.00 90.19 87 VAL A O 1
ATOM 670 N N . VAL A 1 88 ? 1.017 2.780 20.958 1.00 94.38 88 VAL A N 1
ATOM 671 C CA . VAL A 1 88 ? 1.467 2.996 22.347 1.00 94.38 88 VAL A CA 1
ATOM 672 C C . VAL A 1 88 ? 1.899 4.446 22.591 1.00 94.38 88 VAL A C 1
ATOM 674 O O . VAL A 1 88 ? 1.782 4.927 23.717 1.00 94.38 88 VAL A O 1
ATOM 677 N N . LEU A 1 89 ? 2.392 5.129 21.553 1.00 89.50 89 LEU A N 1
ATOM 678 C CA . LEU A 1 89 ? 2.920 6.496 21.581 1.00 89.50 89 LEU A CA 1
ATOM 679 C C . LEU A 1 89 ? 2.307 7.325 20.453 1.00 89.50 89 LEU A C 1
ATOM 681 O O . LEU A 1 89 ? 2.106 6.739 19.364 1.00 89.50 89 LEU A O 1
#

Secondary structure (DSSP, 8-state):
-EEEEEEPTTHHHHTHHHHHHHHHHHHHHHHTTSEEEEEEE-STT-SS-SEEEEEESSHHHHHHHHHH-HHHHTTSEEEEEEE------

Mean predicted aligned error: 2.13 Å

Nearest PDB structures (foldseek):
  4hl9-assembly4_H  TM=5.762E-01  e=1.049E-02  Rhodospirillum rubrum ATCC 11170
  1iuj-assembly1_B  TM=5.214E-01  e=1.683E-02  Thermus thermophilus
  4dpo-assembly1_B  TM=4.651E-01  e=1.926E-02  Methanosarcina mazei Go1
  2ifx-assembly1_B  TM=4.296E-01  e=1.918E-01  Cupriavidus necator
  7cww-assembly1_A  TM=5.366E-01  e=6.050E-01  Streptomyces laurentii

Foldseek 3Di:
DKKKFFFDPPLVVQCVVQVVVQVVLQVVCVVVVQWVDKDFDDDDPDPDGRIMMTHGPDDVSSVVSCVRRSCNVRVRTVDMDDDDDDDDD

Organism: NCBI:txid635003

pLDDT: mean 97.45, std 2.06, range [89.5, 98.88]

InterPro domains:
  IPR005545 YCII-related [PF03795] (3-86)
  IPR011008 Dimeric alpha-beta barrel [SSF54909] (1-88)
  IPR051807 Secondary metabolite biosynthesis-associated protein [PTHR33606] (1-88)

Radius of gyration: 12.66 Å; Cα contacts (8 Å, |Δi|>4): 149; chains: 1; bounding box: 31×21×39 Å

Sequence (89 aa):
YLLRYDYIPDVLEKRDPYREGHLGLAKQFIADGTCLSGGPTGDVGMEIPSGALFIFTDAESAKAYAASDPYVLNGIVTGHTIEEWNVVL

Solvent-accessible surface area (backbone atoms only — not comparable to full-atom values): 4998 Å² total; per-residue (Å²): 41,38,38,41,38,34,40,38,96,62,38,79,74,71,36,59,91,34,47,64,59,35,52,50,53,54,50,50,37,38,73,72,61,40,25,80,52,70,48,76,34,62,62,94,87,57,91,65,57,48,24,30,42,32,36,20,74,41,67,64,54,44,50,54,47,56,76,65,28,43,40,46,79,67,58,39,36,76,46,74,50,79,42,84,64,84,81,88,125